Protein AF-A0A534JBX5-F1 (afdb_monomer_lite)

Sequence (103 aa):
MGARSMCTLVETSDCTILLDPGVRLARWRYDLGPHPGEEERRTELWSAVRHAAREAEIITVSHYHFDHHEPDAPSIYKGKRAFLKDGKFHINRSQRERAAAFV

Foldseek 3Di:
DADPEPFDWDDDPVFIETFQLAHDDDCDDPNDGDDVVVVVVSVVSNVVSLVSLVRGQEYEQPFQDRRRDPLVCPVSCPNHHYHYDPLPPPDDPVRVVSCVSVD

pLDDT: mean 95.31, std 3.68, range [69.88, 98.62]

Structure (mmCIF, N/CA/C/O backbone):
data_AF-A0A534JBX5-F1
#
_entry.id   AF-A0A534JBX5-F1
#
loop_
_atom_site.group_PDB
_atom_site.id
_atom_site.type_symbol
_atom_site.label_atom_id
_atom_site.label_alt_id
_atom_site.label_comp_id
_atom_site.label_asym_id
_atom_site.label_entity_id
_atom_site.label_seq_id
_atom_site.pdbx_PDB_ins_code
_atom_site.Cartn_x
_atom_site.Cartn_y
_atom_site.Cartn_z
_atom_site.occupancy
_atom_site.B_iso_or_equiv
_atom_site.auth_seq_id
_atom_site.auth_comp_id
_atom_site.auth_asym_id
_atom_site.auth_atom_id
_atom_site.pdbx_PDB_model_num
ATOM 1 N N . MET A 1 1 ? 3.492 9.397 3.219 1.00 93.44 1 MET A N 1
ATOM 2 C CA . MET A 1 1 ? 4.517 8.352 2.969 1.00 93.44 1 MET A CA 1
ATOM 3 C C . MET A 1 1 ? 4.198 7.709 1.626 1.00 93.44 1 MET A C 1
ATOM 5 O O . MET A 1 1 ? 3.338 8.233 0.926 1.00 93.44 1 MET A O 1
ATOM 9 N N . GLY A 1 2 ? 4.849 6.605 1.252 1.00 91.06 2 GLY A N 1
ATOM 10 C CA . GLY A 1 2 ? 4.440 5.868 0.058 1.00 91.06 2 GLY A CA 1
ATOM 11 C C . GLY A 1 2 ? 5.014 6.383 -1.266 1.00 91.06 2 GLY A C 1
ATOM 12 O O . GLY A 1 2 ? 5.609 7.457 -1.332 1.00 91.06 2 GLY A O 1
ATOM 13 N N . ALA A 1 3 ? 4.837 5.594 -2.324 1.00 92.94 3 ALA A N 1
ATOM 14 C CA . ALA A 1 3 ? 5.187 5.947 -3.701 1.00 92.94 3 ALA A CA 1
ATOM 15 C C . ALA A 1 3 ? 4.153 5.344 -4.653 1.00 92.94 3 ALA A C 1
ATOM 17 O O . ALA A 1 3 ? 3.862 4.152 -4.553 1.00 92.94 3 ALA A O 1
ATOM 18 N N . ARG A 1 4 ? 3.598 6.179 -5.548 1.00 91.62 4 ARG A N 1
ATOM 19 C CA . ARG A 1 4 ? 2.439 5.854 -6.413 1.00 91.62 4 ARG A CA 1
ATOM 20 C C . ARG A 1 4 ? 1.170 5.442 -5.650 1.00 91.62 4 ARG A C 1
ATOM 22 O O . ARG A 1 4 ? 0.211 4.987 -6.248 1.00 91.62 4 ARG A O 1
ATOM 29 N N . SER A 1 5 ? 1.180 5.661 -4.345 1.00 88.19 5 SER A N 1
ATOM 30 C CA . SER A 1 5 ? 0.201 5.231 -3.355 1.00 88.19 5 SER A CA 1
ATOM 31 C C . SER A 1 5 ? -0.414 6.436 -2.651 1.00 88.19 5 SER A C 1
ATOM 33 O O . SER A 1 5 ? 0.238 7.481 -2.573 1.00 88.19 5 SER A O 1
ATOM 35 N N . MET A 1 6 ? -1.541 6.251 -1.968 1.00 90.00 6 MET A N 1
ATOM 36 C CA . MET A 1 6 ? -2.065 7.227 -1.002 1.00 90.00 6 MET A CA 1
ATOM 37 C C . MET A 1 6 ? -1.747 6.824 0.451 1.00 90.00 6 MET A C 1
ATOM 39 O O . MET A 1 6 ? -2.648 6.693 1.273 1.00 90.00 6 MET A O 1
ATOM 43 N N . CYS A 1 7 ? -0.465 6.613 0.778 1.00 97.12 7 CYS A N 1
ATOM 44 C CA . CYS A 1 7 ? -0.085 6.196 2.127 1.00 97.12 7 CYS A CA 1
ATOM 45 C C . CYS A 1 7 ? -0.079 7.370 3.121 1.00 97.12 7 CYS A C 1
ATOM 47 O O . CYS A 1 7 ? 0.871 8.173 3.166 1.00 97.12 7 CYS A O 1
ATOM 49 N N . THR A 1 8 ? -1.122 7.425 3.950 1.00 97.75 8 THR A N 1
ATOM 50 C CA . THR A 1 8 ? -1.417 8.536 4.866 1.00 97.75 8 THR A CA 1
ATOM 51 C C . THR A 1 8 ? -1.682 8.008 6.271 1.00 97.75 8 THR A C 1
ATOM 53 O O . THR A 1 8 ? -2.508 7.117 6.445 1.00 97.75 8 THR A O 1
ATOM 56 N N . LEU A 1 9 ? -0.997 8.569 7.269 1.00 98.38 9 LEU A N 1
ATOM 57 C CA . LEU A 1 9 ? -1.296 8.335 8.681 1.00 98.38 9 LEU A CA 1
ATOM 58 C C . LEU A 1 9 ? -2.249 9.432 9.158 1.00 98.38 9 LEU A C 1
ATOM 60 O O . LEU A 1 9 ? -1.977 10.612 8.944 1.00 98.38 9 LEU A O 1
ATOM 64 N N . VAL A 1 10 ? -3.358 9.036 9.766 1.00 98.25 10 VAL A N 1
ATOM 65 C CA . VAL A 1 10 ? -4.357 9.929 10.349 1.00 98.25 10 VAL A CA 1
ATOM 66 C C . VAL A 1 10 ? -4.405 9.659 11.844 1.00 98.25 10 VAL A C 1
ATOM 68 O O . VAL A 1 10 ? -4.673 8.534 12.260 1.00 98.25 10 VAL A O 1
ATOM 71 N N . GLU A 1 11 ? -4.152 10.692 12.635 1.00 98.12 11 GLU A N 1
ATOM 72 C CA . GLU A 1 11 ? -4.162 10.635 14.095 1.00 98.12 11 GLU A CA 1
ATOM 73 C C . GLU A 1 11 ? -5.375 11.408 14.611 1.00 98.12 11 GLU A C 1
ATOM 75 O O . GLU A 1 11 ? -5.606 12.558 14.228 1.00 98.12 11 GLU A O 1
ATOM 80 N N . THR A 1 12 ? -6.171 10.767 15.461 1.00 97.56 12 THR A N 1
ATOM 81 C CA . THR A 1 12 ? -7.286 11.398 16.174 1.00 97.56 12 THR A CA 1
ATOM 82 C C . THR A 1 12 ? -7.105 11.212 17.679 1.00 97.56 12 THR A C 1
ATOM 84 O O . THR A 1 12 ? -6.196 10.513 18.121 1.00 97.56 12 THR A O 1
ATOM 87 N N . SER A 1 13 ? -7.968 11.830 18.492 1.00 97.56 13 SER A N 1
ATOM 88 C CA . SER A 1 13 ? -7.976 11.595 19.945 1.00 97.56 13 SER A CA 1
ATOM 89 C C . SER A 1 13 ? -8.307 10.151 20.326 1.00 97.56 13 SER A C 1
ATOM 91 O O . SER A 1 13 ? -7.972 9.727 21.428 1.00 97.56 13 SER A O 1
ATOM 93 N N . ASP A 1 14 ? -8.977 9.420 19.431 1.00 97.38 14 ASP A N 1
ATOM 94 C CA . ASP A 1 14 ? -9.595 8.130 19.737 1.0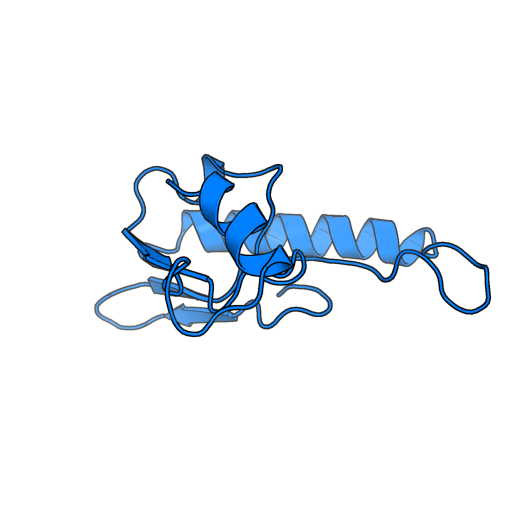0 97.38 14 ASP A CA 1
ATOM 95 C C . ASP A 1 14 ? -8.861 6.960 19.085 1.00 97.38 14 ASP A C 1
ATOM 97 O O . ASP A 1 14 ? -8.926 5.843 19.596 1.00 97.38 14 ASP A O 1
ATOM 101 N N . CYS A 1 15 ? -8.229 7.187 17.927 1.00 98.06 15 CYS A N 1
ATOM 102 C CA . CYS A 1 15 ? -7.460 6.157 17.246 1.00 98.06 15 CYS A CA 1
ATOM 103 C C . CYS A 1 15 ? -6.463 6.703 16.220 1.00 98.06 15 CYS A C 1
ATOM 105 O O . CYS A 1 15 ? -6.612 7.809 15.694 1.00 98.06 15 CYS A O 1
ATOM 107 N N . THR A 1 16 ? -5.513 5.846 15.850 1.00 98.56 16 THR A N 1
ATOM 108 C CA . THR A 1 16 ? -4.595 6.087 14.729 1.00 98.56 16 THR A CA 1
ATOM 109 C C . THR A 1 16 ? -4.888 5.151 13.555 1.00 98.56 16 THR A C 1
ATOM 111 O O . THR A 1 16 ? -4.972 3.928 13.714 1.00 98.56 16 THR A O 1
ATOM 114 N N . ILE A 1 17 ? -5.014 5.721 12.354 1.00 98.56 17 ILE A N 1
ATOM 115 C CA . ILE A 1 17 ? -5.402 5.023 11.124 1.00 98.56 17 ILE A CA 1
ATOM 116 C C . ILE A 1 17 ? -4.311 5.181 10.064 1.00 98.56 17 ILE A C 1
AT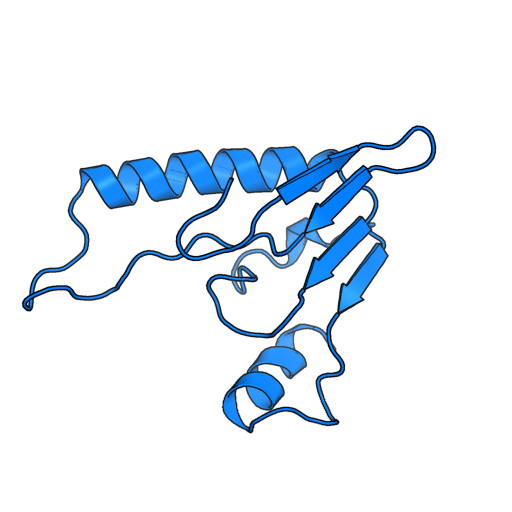OM 118 O O . ILE A 1 17 ? -3.957 6.298 9.695 1.00 98.56 17 ILE A O 1
ATOM 122 N N . LEU A 1 18 ? -3.817 4.071 9.518 1.00 98.50 18 LEU A N 1
ATOM 123 C CA . LEU A 1 18 ? -2.922 4.064 8.363 1.00 98.50 18 LEU A CA 1
ATOM 124 C C . LEU A 1 18 ? -3.683 3.657 7.101 1.00 98.50 18 LEU A C 1
ATOM 126 O O . LEU A 1 18 ? -4.153 2.526 6.972 1.00 98.50 18 LEU A O 1
ATOM 130 N N . LEU A 1 19 ? -3.775 4.584 6.158 1.00 98.19 19 LEU A N 1
ATOM 131 C CA . LEU A 1 19 ? -4.438 4.380 4.878 1.00 98.19 19 LEU A CA 1
ATOM 132 C C . LEU A 1 19 ? -3.437 3.855 3.846 1.00 98.19 19 LEU A C 1
ATOM 134 O O . LEU A 1 19 ? -2.349 4.415 3.728 1.00 98.19 19 LEU A O 1
ATOM 138 N N . ASP A 1 20 ? -3.810 2.806 3.109 1.00 97.25 20 ASP A N 1
ATOM 139 C CA . ASP A 1 20 ? -3.141 2.281 1.909 1.00 97.25 20 ASP A CA 1
ATOM 140 C C . ASP A 1 20 ? -1.601 2.196 2.009 1.00 97.25 20 ASP A C 1
ATOM 142 O O . ASP A 1 20 ? -0.883 2.909 1.294 1.00 97.25 20 ASP A O 1
ATOM 146 N N . PRO A 1 21 ? -1.060 1.347 2.908 1.00 96.56 21 PRO A N 1
ATOM 147 C CA . PRO A 1 21 ? 0.370 1.263 3.205 1.00 96.56 21 PRO A CA 1
ATOM 148 C C . PRO A 1 21 ? 1.172 0.544 2.107 1.00 96.56 21 PRO A C 1
ATOM 150 O O . PRO A 1 21 ? 1.703 -0.547 2.319 1.00 96.56 21 PRO A O 1
ATOM 153 N N . GLY A 1 22 ? 1.282 1.157 0.930 1.00 95.25 22 GLY A N 1
ATOM 154 C CA . GLY A 1 22 ? 2.068 0.649 -0.194 1.00 95.25 22 GLY A CA 1
ATOM 155 C C . GLY A 1 22 ? 3.183 1.596 -0.642 1.00 95.25 22 GLY A C 1
ATOM 156 O O . GLY A 1 22 ? 3.126 2.814 -0.469 1.00 95.25 22 GLY A O 1
ATOM 157 N N . VAL A 1 23 ? 4.237 1.022 -1.225 1.00 96.56 23 VAL A N 1
ATOM 158 C CA . VAL A 1 23 ? 5.333 1.765 -1.861 1.00 96.56 23 VAL A CA 1
ATOM 159 C C . VAL A 1 23 ? 5.721 1.029 -3.140 1.00 96.56 23 VAL A C 1
ATOM 161 O O . VAL A 1 23 ? 6.380 -0.007 -3.089 1.00 96.56 23 VAL A O 1
ATOM 164 N N . ARG A 1 24 ? 5.364 1.563 -4.312 1.00 95.25 24 ARG A N 1
ATOM 165 C CA . ARG A 1 24 ? 5.737 0.945 -5.594 1.00 95.25 24 ARG A CA 1
ATOM 166 C C . ARG A 1 24 ? 6.463 1.926 -6.501 1.00 95.25 24 ARG A C 1
ATOM 168 O O . ARG A 1 24 ? 6.005 3.042 -6.733 1.00 95.25 24 ARG A O 1
ATOM 175 N N . LEU A 1 25 ? 7.559 1.469 -7.099 1.00 95.31 25 LEU A N 1
ATOM 176 C CA . LEU A 1 25 ? 8.197 2.158 -8.219 1.00 95.31 25 LEU A CA 1
ATOM 177 C C . LEU A 1 25 ? 7.632 1.647 -9.548 1.00 95.31 25 LEU A C 1
ATOM 179 O O . LEU A 1 25 ? 7.129 0.525 -9.650 1.00 95.31 25 LEU A O 1
ATOM 183 N N . ALA A 1 26 ? 7.716 2.471 -10.591 1.00 92.81 26 ALA A N 1
ATOM 184 C CA . ALA A 1 26 ? 7.490 1.993 -11.949 1.00 92.81 26 ALA A CA 1
ATOM 185 C C . ALA A 1 26 ? 8.618 1.028 -12.336 1.00 92.81 26 ALA A C 1
ATOM 187 O O . ALA A 1 26 ? 9.779 1.406 -12.266 1.00 92.81 26 ALA A O 1
ATOM 188 N N . ARG A 1 27 ? 8.281 -0.196 -12.766 1.00 89.88 27 ARG A N 1
ATOM 189 C CA . ARG A 1 27 ? 9.287 -1.193 -13.172 1.00 89.88 27 ARG A CA 1
ATOM 190 C C . ARG A 1 27 ? 10.132 -0.721 -14.358 1.00 89.88 27 ARG A C 1
ATOM 192 O O . ARG A 1 27 ? 11.320 -1.000 -14.386 1.00 89.88 27 ARG A O 1
ATOM 199 N N . TRP A 1 28 ? 9.504 -0.042 -15.316 1.00 93.94 28 TRP A N 1
ATOM 200 C CA . TRP A 1 28 ? 10.151 0.481 -16.514 1.00 93.94 28 TRP A CA 1
ATOM 201 C C . TRP A 1 28 ? 9.616 1.876 -16.825 1.00 93.94 28 TRP A C 1
ATOM 203 O O . TRP A 1 28 ? 8.404 2.102 -16.753 1.00 93.94 28 TRP A O 1
ATOM 213 N N . ARG A 1 29 ? 10.507 2.798 -17.191 1.00 93.44 29 ARG A N 1
ATOM 214 C CA . ARG A 1 29 ? 10.175 4.078 -17.828 1.00 93.44 29 ARG A CA 1
ATOM 215 C C . ARG A 1 29 ? 11.194 4.324 -18.930 1.00 93.44 29 ARG A C 1
ATOM 217 O O . ARG A 1 29 ? 12.384 4.369 -18.644 1.00 93.44 29 ARG A O 1
ATOM 224 N N . TYR A 1 30 ? 10.714 4.472 -20.164 1.00 93.00 30 TYR A N 1
ATOM 225 C CA . TYR A 1 30 ? 11.566 4.600 -21.354 1.00 93.00 30 TYR A CA 1
ATOM 226 C C . TYR A 1 30 ? 12.582 3.448 -21.475 1.00 93.00 30 TYR A C 1
ATOM 228 O O . TYR A 1 30 ? 13.769 3.687 -21.649 1.00 93.00 30 TYR A O 1
ATOM 236 N N . ASP A 1 31 ? 12.116 2.206 -21.285 1.00 94.06 31 ASP A N 1
ATOM 237 C CA . ASP A 1 31 ? 12.925 0.970 -21.296 1.00 94.06 31 ASP A CA 1
ATOM 238 C C . ASP A 1 31 ? 14.076 0.911 -20.274 1.00 94.06 31 ASP A C 1
ATOM 240 O O . ASP A 1 31 ? 14.906 0.003 -20.297 1.00 94.06 31 ASP A O 1
ATOM 244 N N . LEU A 1 32 ? 14.086 1.834 -19.310 1.00 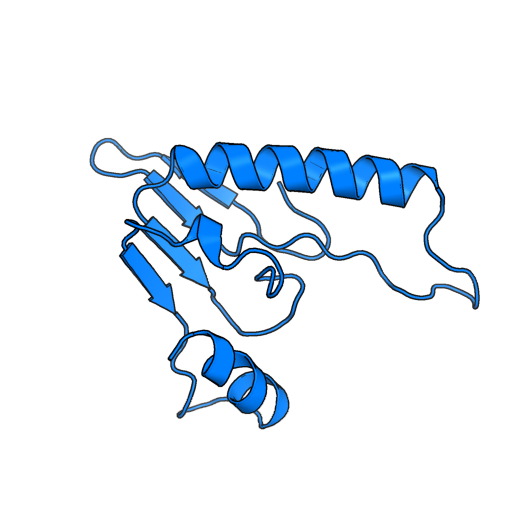95.25 32 LEU A N 1
ATOM 245 C CA . LEU A 1 32 ? 15.027 1.862 -18.199 1.00 95.25 32 LEU A CA 1
ATOM 246 C C . LEU A 1 32 ? 14.329 1.460 -16.903 1.00 95.25 32 LEU A C 1
ATOM 248 O O . LEU A 1 32 ? 13.178 1.833 -16.649 1.00 95.25 32 LEU A O 1
ATOM 252 N N . GLY A 1 33 ? 15.031 0.673 -16.089 1.00 96.12 33 GLY A N 1
ATOM 253 C CA . GLY A 1 33 ? 14.577 0.315 -14.750 1.00 96.12 33 GLY A CA 1
ATOM 254 C C . GLY A 1 33 ? 14.582 1.519 -13.800 1.00 96.12 33 GLY A C 1
ATOM 255 O O . GLY A 1 33 ? 14.985 2.621 -14.186 1.00 96.12 33 GLY A O 1
ATOM 256 N N . PRO A 1 34 ? 14.153 1.329 -12.544 1.00 96.69 34 PRO A N 1
ATOM 257 C CA . PRO A 1 34 ? 14.295 2.353 -11.521 1.00 96.69 34 PRO A CA 1
ATOM 258 C C . PRO A 1 34 ? 15.762 2.753 -11.355 1.00 96.69 34 PRO A C 1
ATOM 260 O O . PRO A 1 34 ? 16.656 1.904 -11.343 1.00 96.69 34 PRO A O 1
ATOM 263 N N . HIS A 1 35 ? 16.012 4.050 -11.213 1.00 96.88 35 HIS A N 1
ATOM 264 C CA . HIS A 1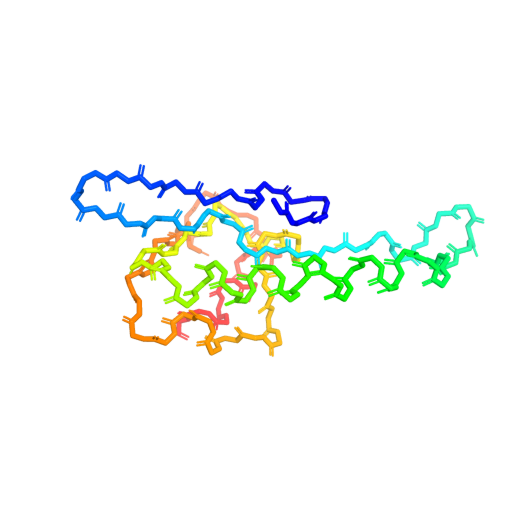 35 ? 17.341 4.544 -10.890 1.00 96.88 35 HIS A CA 1
ATOM 265 C C . HIS A 1 35 ? 17.728 4.077 -9.472 1.00 96.88 35 HIS A C 1
ATOM 267 O O . HIS A 1 35 ? 16.855 4.030 -8.602 1.00 96.88 35 HIS A O 1
ATOM 273 N N . PRO A 1 36 ? 19.010 3.796 -9.173 1.00 96.75 36 PRO A N 1
ATOM 274 C CA . PRO A 1 36 ? 19.431 3.381 -7.830 1.00 96.75 36 PRO A CA 1
ATOM 275 C C . PRO A 1 36 ? 18.945 4.306 -6.701 1.00 96.75 36 PRO A C 1
ATOM 277 O O . PRO A 1 36 ? 18.491 3.832 -5.666 1.00 96.75 36 PRO A O 1
ATOM 280 N N . GLY A 1 37 ? 18.937 5.624 -6.929 1.00 98.06 37 GLY A N 1
ATOM 281 C CA . GLY A 1 37 ? 18.397 6.591 -5.960 1.00 98.06 37 GLY A CA 1
ATOM 282 C C . GLY A 1 37 ? 16.887 6.458 -5.701 1.00 98.06 37 GLY A C 1
ATOM 283 O O . GLY A 1 37 ? 16.407 6.795 -4.623 1.00 98.06 37 GLY A O 1
ATOM 284 N N . GLU A 1 38 ? 16.110 5.931 -6.649 1.00 97.38 38 GLU A N 1
ATOM 285 C CA . GLU A 1 38 ? 14.692 5.637 -6.410 1.00 97.38 38 GLU A CA 1
ATOM 286 C C . GLU A 1 38 ? 14.507 4.369 -5.585 1.00 97.38 38 GLU A C 1
ATOM 288 O O . GLU A 1 38 ? 13.597 4.309 -4.762 1.00 97.38 38 GLU A O 1
ATOM 293 N N . GLU A 1 39 ? 15.365 3.370 -5.781 1.00 97.56 39 GLU A N 1
ATOM 294 C CA . GLU A 1 39 ? 15.394 2.146 -4.975 1.00 97.56 39 GLU A CA 1
ATOM 295 C C . GLU A 1 39 ? 15.775 2.449 -3.516 1.00 97.56 39 GLU A C 1
ATOM 297 O O . GLU A 1 39 ? 15.135 1.950 -2.583 1.00 97.56 39 GLU A O 1
ATOM 302 N N . GLU A 1 40 ? 16.757 3.331 -3.312 1.00 98.06 40 GLU A N 1
ATOM 303 C CA . GLU A 1 40 ? 17.102 3.879 -1.998 1.00 98.06 40 GLU A CA 1
ATOM 304 C C . GLU A 1 40 ? 15.898 4.600 -1.385 1.00 98.06 40 GLU A C 1
ATOM 306 O O . GLU A 1 40 ? 15.430 4.233 -0.302 1.00 98.06 40 GLU A O 1
ATOM 311 N N . ARG A 1 41 ? 15.285 5.528 -2.132 1.00 97.75 41 ARG A N 1
ATOM 312 C CA . ARG A 1 41 ? 14.104 6.255 -1.661 1.00 97.75 41 ARG A CA 1
ATOM 313 C C . ARG A 1 41 ? 12.921 5.335 -1.352 1.00 97.75 41 ARG A C 1
ATOM 315 O O . ARG A 1 41 ? 12.198 5.568 -0.384 1.00 97.75 41 ARG A O 1
ATOM 322 N N . ARG A 1 42 ? 12.709 4.271 -2.133 1.00 97.06 42 ARG A N 1
ATOM 323 C CA . ARG A 1 42 ? 11.686 3.247 -1.861 1.00 97.06 42 ARG A CA 1
ATOM 324 C C . ARG A 1 42 ? 11.941 2.575 -0.517 1.00 97.06 42 ARG A C 1
ATOM 326 O O . ARG A 1 42 ? 10.996 2.370 0.240 1.00 97.06 42 ARG A O 1
ATOM 333 N N . THR A 1 43 ? 13.196 2.254 -0.218 1.00 97.50 43 THR A N 1
ATOM 334 C CA . THR A 1 43 ? 13.597 1.620 1.044 1.00 97.50 43 THR A CA 1
ATOM 335 C C . THR A 1 43 ? 13.329 2.539 2.237 1.00 97.50 43 THR A C 1
ATOM 337 O O . THR A 1 43 ? 12.745 2.102 3.231 1.00 97.50 43 THR A O 1
ATOM 340 N N . GLU A 1 44 ? 13.665 3.824 2.122 1.00 98.25 44 GLU A N 1
ATOM 341 C CA . GLU A 1 44 ? 13.359 4.835 3.142 1.00 98.25 44 GLU A CA 1
ATOM 342 C C . GLU A 1 44 ? 11.852 4.991 3.369 1.00 98.25 44 GLU A C 1
ATOM 344 O O . GLU A 1 44 ? 11.375 4.948 4.506 1.00 98.25 44 GLU A O 1
ATOM 349 N N . LEU A 1 45 ? 11.085 5.135 2.283 1.00 98.00 45 LEU A N 1
ATOM 350 C CA . LEU A 1 45 ? 9.631 5.264 2.341 1.00 98.00 45 LEU A CA 1
ATOM 351 C C . LEU A 1 45 ? 9.000 4.032 2.981 1.00 98.00 45 LEU A C 1
ATOM 353 O O . LEU A 1 45 ? 8.130 4.172 3.834 1.00 98.00 45 LEU A O 1
ATOM 357 N N . TRP A 1 46 ? 9.464 2.836 2.620 1.00 97.62 46 TRP A N 1
ATOM 358 C CA . TRP A 1 46 ? 8.986 1.595 3.215 1.00 97.62 46 TRP A CA 1
ATOM 359 C C . TRP A 1 46 ? 9.312 1.505 4.707 1.00 97.62 46 TRP A C 1
ATOM 361 O O . TRP A 1 46 ? 8.482 1.064 5.503 1.00 97.62 46 TRP A O 1
ATOM 371 N N . SER A 1 47 ? 10.486 1.984 5.122 1.00 98.00 47 SER A N 1
ATOM 372 C CA . SER A 1 47 ? 10.825 2.102 6.541 1.00 98.00 47 SER A CA 1
ATOM 373 C C . SER A 1 47 ? 9.834 3.001 7.291 1.00 98.00 47 SER A C 1
ATOM 375 O O . SER A 1 47 ? 9.319 2.601 8.336 1.00 98.00 47 SER A O 1
ATOM 377 N N . ALA A 1 48 ? 9.489 4.160 6.719 1.00 98.19 48 ALA A N 1
ATOM 378 C CA . ALA A 1 48 ? 8.498 5.071 7.291 1.00 98.19 48 ALA A CA 1
ATOM 379 C C . ALA A 1 48 ? 7.096 4.440 7.362 1.00 98.19 48 ALA A C 1
ATOM 381 O O . ALA A 1 48 ? 6.442 4.533 8.398 1.00 98.19 48 ALA A O 1
ATOM 382 N N . VAL A 1 49 ? 6.664 3.728 6.312 1.00 98.19 49 VAL A N 1
ATOM 383 C CA . VAL A 1 49 ? 5.382 2.998 6.309 1.00 98.19 49 VAL A CA 1
ATOM 384 C C . VAL A 1 49 ? 5.343 1.949 7.419 1.00 98.19 49 VAL A C 1
ATOM 386 O O . VAL A 1 49 ? 4.364 1.882 8.156 1.00 98.19 49 VAL A O 1
ATOM 389 N N . ARG A 1 50 ? 6.409 1.159 7.598 1.00 98.00 50 ARG A N 1
ATOM 390 C CA . ARG A 1 50 ? 6.475 0.163 8.681 1.00 98.00 50 ARG A CA 1
ATOM 391 C C . ARG A 1 50 ? 6.448 0.800 10.064 1.00 98.00 50 ARG A C 1
ATOM 393 O O . ARG A 1 50 ? 5.857 0.225 10.972 1.00 98.00 50 ARG A O 1
ATOM 400 N N . HIS A 1 51 ? 7.093 1.951 10.237 1.00 98.12 51 HIS A N 1
ATOM 401 C CA . HIS A 1 51 ? 7.027 2.689 11.493 1.00 98.12 51 HIS A CA 1
ATOM 402 C C . HIS A 1 51 ? 5.593 3.159 11.768 1.00 98.12 51 HIS A C 1
ATOM 404 O O . HIS A 1 51 ? 5.037 2.807 12.801 1.00 98.12 51 HIS A O 1
ATOM 410 N N . ALA A 1 52 ? 4.950 3.816 10.801 1.00 98.19 52 ALA A N 1
ATOM 411 C CA . ALA A 1 52 ? 3.558 4.242 10.923 1.00 98.19 52 ALA A CA 1
ATOM 412 C C . ALA A 1 52 ? 2.591 3.069 11.167 1.00 98.19 52 ALA A C 1
ATOM 414 O O . ALA A 1 52 ? 1.657 3.190 11.952 1.00 98.19 52 ALA A O 1
ATOM 415 N N . ALA A 1 53 ? 2.830 1.906 10.553 1.00 98.00 53 ALA A N 1
ATOM 416 C CA . ALA A 1 53 ? 2.009 0.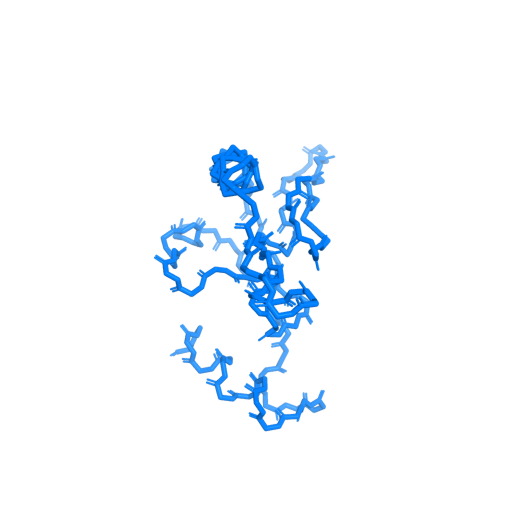714 10.765 1.00 98.00 53 ALA A CA 1
ATOM 417 C C . ALA A 1 53 ? 2.124 0.150 12.191 1.00 98.00 53 ALA A C 1
ATOM 419 O O . ALA A 1 53 ? 1.186 -0.477 12.682 1.00 98.00 53 ALA A O 1
ATOM 420 N N . ARG A 1 54 ? 3.258 0.365 12.875 1.00 97.56 54 ARG A N 1
ATOM 421 C CA . ARG A 1 54 ? 3.417 -0.023 14.286 1.00 97.56 54 ARG A CA 1
ATOM 422 C C . ARG A 1 54 ? 2.550 0.845 15.193 1.00 97.56 54 ARG A C 1
ATOM 424 O O . ARG A 1 54 ? 1.886 0.282 16.063 1.00 97.56 54 ARG A O 1
ATOM 431 N N . GLU A 1 55 ? 2.516 2.148 14.931 1.00 97.19 55 GLU A N 1
ATOM 432 C CA . GLU A 1 55 ? 1.740 3.135 15.694 1.00 97.19 55 GLU A CA 1
ATOM 433 C C . GLU A 1 55 ? 0.233 3.064 15.398 1.00 97.19 55 GLU A C 1
ATOM 435 O O . GLU A 1 55 ? -0.588 3.275 16.284 1.00 97.19 55 GLU A O 1
ATOM 440 N N . ALA A 1 56 ? -0.154 2.720 14.168 1.00 98.31 56 ALA A N 1
ATOM 441 C CA . ALA A 1 56 ? -1.557 2.648 13.776 1.00 98.31 56 ALA A CA 1
ATOM 442 C C . ALA A 1 56 ? -2.308 1.521 14.493 1.00 98.31 56 ALA A C 1
ATOM 444 O O . ALA A 1 56 ? -1.803 0.414 14.626 1.00 98.31 56 ALA A O 1
ATOM 445 N N . GLU A 1 57 ? -3.548 1.756 14.903 1.00 98.50 57 GLU A N 1
ATOM 446 C CA . GLU A 1 57 ? -4.456 0.722 15.421 1.00 98.50 57 GLU A CA 1
ATOM 447 C C . GLU A 1 57 ? -5.314 0.111 14.314 1.00 98.50 57 GLU A C 1
ATOM 449 O O . GLU A 1 57 ? -5.753 -1.044 14.397 1.00 98.50 57 GLU A O 1
ATOM 454 N N . ILE A 1 58 ? -5.570 0.918 13.286 1.00 98.62 58 ILE A N 1
ATOM 455 C CA . ILE A 1 58 ? -6.407 0.594 12.146 1.00 98.62 58 ILE A CA 1
ATOM 456 C C . ILE A 1 58 ? -5.569 0.724 10.877 1.00 98.62 58 ILE A C 1
ATOM 458 O O . ILE A 1 58 ? -4.866 1.714 10.695 1.00 98.62 58 ILE A O 1
ATOM 462 N N . ILE A 1 59 ? -5.667 -0.254 9.981 1.00 98.31 59 ILE A N 1
ATOM 463 C CA . ILE A 1 59 ? -5.064 -0.185 8.648 1.00 98.31 59 ILE A CA 1
ATOM 464 C C . ILE A 1 59 ? -6.155 -0.377 7.602 1.00 98.31 59 ILE A C 1
ATOM 466 O O . ILE A 1 59 ? -7.027 -1.234 7.762 1.00 98.31 59 ILE A O 1
ATOM 470 N N . THR A 1 60 ? -6.118 0.403 6.524 1.00 97.94 60 THR A N 1
ATOM 471 C CA . THR A 1 60 ? -7.088 0.281 5.433 1.00 97.94 60 THR A CA 1
ATOM 472 C C . THR A 1 60 ? -6.426 -0.074 4.110 1.00 97.94 60 THR A C 1
ATOM 474 O O . THR A 1 60 ? -5.303 0.347 3.846 1.00 97.94 60 THR A O 1
ATOM 477 N N . VAL A 1 61 ? -7.155 -0.799 3.260 1.00 96.94 61 VAL A N 1
ATOM 478 C CA . VAL A 1 61 ? -6.792 -1.037 1.855 1.00 96.94 61 VAL A CA 1
ATOM 479 C C . VAL A 1 61 ? -7.993 -0.695 0.977 1.00 96.94 61 VAL A C 1
ATOM 481 O O . VAL A 1 61 ? -8.985 -1.429 0.940 1.00 96.94 61 VAL A O 1
ATOM 484 N N . SER A 1 62 ? -7.907 0.432 0.271 1.00 95.75 62 SER A N 1
ATOM 485 C CA . SER A 1 62 ? -8.973 0.968 -0.580 1.00 95.75 62 SER A CA 1
ATOM 486 C C . SER A 1 62 ? -9.228 0.110 -1.818 1.00 95.75 62 SER A C 1
ATOM 488 O O . SER A 1 62 ? -10.364 0.023 -2.287 1.00 95.75 62 SER A O 1
ATOM 490 N N . HIS A 1 63 ? -8.182 -0.531 -2.346 1.00 94.88 63 HIS A N 1
ATOM 491 C CA . HIS A 1 63 ? -8.236 -1.459 -3.470 1.00 94.88 63 HIS A CA 1
ATOM 492 C C . HIS A 1 63 ? -6.926 -2.255 -3.604 1.00 94.88 63 HIS A C 1
ATOM 494 O O . HIS A 1 63 ? -5.904 -1.911 -3.017 1.00 94.88 63 HIS A O 1
ATOM 500 N N . TYR A 1 64 ? -6.928 -3.332 -4.395 1.00 95.62 64 TYR A N 1
ATOM 501 C CA . TYR A 1 64 ? -5.853 -4.339 -4.361 1.00 95.62 64 TYR A CA 1
ATOM 502 C C . TYR A 1 64 ? -4.748 -4.127 -5.405 1.00 95.62 64 TYR A C 1
ATOM 504 O O . TYR A 1 64 ? -4.209 -5.085 -5.971 1.00 95.62 64 TYR A O 1
ATOM 512 N N . HIS A 1 65 ? -4.390 -2.884 -5.711 1.00 94.62 65 HIS A N 1
ATOM 513 C CA . HIS A 1 65 ? -3.160 -2.622 -6.457 1.00 94.62 65 HIS A CA 1
ATOM 514 C C . HIS A 1 65 ? -1.944 -2.631 -5.516 1.00 94.62 65 HIS A C 1
ATOM 516 O O . HIS A 1 65 ? -2.058 -2.282 -4.348 1.00 94.62 65 HIS A O 1
ATOM 522 N N . PHE A 1 66 ? -0.784 -3.087 -6.001 1.00 93.31 66 PHE A N 1
ATOM 523 C CA . PHE A 1 66 ? 0.422 -3.284 -5.172 1.00 93.31 66 PHE A CA 1
ATOM 524 C C . PHE A 1 66 ? 1.126 -1.980 -4.767 1.00 93.31 66 PHE A C 1
ATOM 526 O O . PHE A 1 66 ? 2.150 -1.994 -4.099 1.00 93.31 66 PHE A O 1
ATOM 533 N N . ASP A 1 67 ? 0.629 -0.842 -5.227 1.00 92.94 67 ASP A N 1
ATOM 534 C CA . ASP A 1 67 ? 0.942 0.473 -4.687 1.00 92.94 67 ASP A CA 1
ATOM 535 C C . ASP A 1 67 ? 0.063 0.835 -3.483 1.00 92.94 67 ASP A C 1
ATOM 537 O O . ASP A 1 67 ? 0.396 1.776 -2.789 1.00 92.94 67 ASP A O 1
ATOM 541 N N . HIS A 1 68 ? -0.988 0.082 -3.150 1.00 95.12 68 HIS A N 1
ATOM 542 C CA . HIS A 1 68 ? -1.842 0.344 -1.978 1.00 95.12 68 HIS A CA 1
ATOM 543 C C . HIS A 1 68 ? -1.653 -0.667 -0.838 1.00 95.12 68 HIS A C 1
ATOM 545 O O . HIS A 1 68 ? -2.111 -0.435 0.279 1.00 95.12 68 HIS A O 1
ATOM 551 N N . HIS A 1 69 ? -0.962 -1.777 -1.096 1.00 94.62 69 HIS A N 1
ATOM 552 C CA . HIS A 1 69 ? -0.582 -2.772 -0.094 1.00 94.62 69 HIS A CA 1
ATOM 553 C C . HIS A 1 69 ? 0.713 -3.477 -0.502 1.00 94.62 69 HIS A C 1
ATOM 555 O O . HIS A 1 69 ? 1.044 -3.507 -1.688 1.00 94.62 69 HIS A O 1
ATOM 561 N N . GLU A 1 70 ? 1.416 -4.055 0.474 1.00 94.00 70 GLU A N 1
ATOM 562 C CA . GLU A 1 70 ? 2.651 -4.819 0.267 1.00 94.00 70 GLU A CA 1
ATOM 563 C C . GLU A 1 70 ? 2.421 -6.318 0.555 1.00 94.00 70 GLU A C 1
ATOM 565 O O . GLU A 1 70 ? 2.364 -6.708 1.728 1.00 94.00 70 GLU A O 1
ATOM 570 N N . PRO A 1 71 ? 2.277 -7.168 -0.485 1.00 91.81 71 PRO A N 1
ATOM 571 C CA . PRO A 1 71 ? 2.064 -8.610 -0.334 1.00 91.81 71 PRO A CA 1
ATOM 572 C C . PRO A 1 71 ? 3.167 -9.323 0.447 1.00 91.81 71 PRO A C 1
ATOM 574 O O . PRO A 1 71 ? 2.886 -10.305 1.131 1.00 91.81 71 PRO A O 1
ATOM 577 N N . ASP A 1 72 ? 4.402 -8.824 0.370 1.00 92.94 72 ASP A N 1
ATOM 578 C CA . ASP A 1 72 ? 5.558 -9.447 1.020 1.00 92.94 72 ASP A CA 1
ATOM 579 C C . ASP A 1 72 ? 5.662 -9.082 2.513 1.00 92.94 72 ASP A C 1
ATOM 581 O O . ASP A 1 72 ? 6.544 -9.562 3.230 1.00 92.94 72 ASP A O 1
ATOM 585 N N . ALA A 1 73 ? 4.752 -8.242 3.016 1.00 94.38 73 ALA A N 1
ATOM 586 C CA . ALA A 1 73 ? 4.749 -7.774 4.395 1.00 94.38 73 ALA A CA 1
ATOM 587 C C . ALA A 1 73 ? 3.378 -7.888 5.087 1.00 94.38 73 ALA A C 1
ATOM 589 O O . ALA A 1 73 ? 2.911 -6.918 5.690 1.00 94.38 73 ALA A O 1
ATOM 590 N N . PRO A 1 74 ? 2.747 -9.078 5.120 1.00 93.31 74 PRO A N 1
ATOM 591 C CA . PRO A 1 74 ? 1.465 -9.267 5.804 1.00 93.31 74 PRO A CA 1
ATOM 592 C C . PRO A 1 74 ? 1.558 -9.009 7.319 1.00 93.31 74 PRO A C 1
ATOM 594 O O . PRO A 1 74 ? 0.558 -8.745 7.984 1.00 93.31 74 PRO A O 1
ATOM 597 N N . SER A 1 75 ? 2.769 -9.042 7.883 1.00 94.69 75 SER A N 1
ATOM 598 C CA . SER A 1 75 ? 3.026 -8.807 9.304 1.00 94.69 75 SER A CA 1
ATOM 599 C C . SER A 1 75 ? 2.619 -7.414 9.789 1.00 94.69 75 SER A C 1
ATOM 601 O O . SER A 1 75 ? 2.330 -7.280 10.978 1.00 94.69 75 SER A O 1
ATOM 603 N N . ILE A 1 76 ? 2.531 -6.405 8.910 1.00 96.12 76 ILE A N 1
ATOM 604 C CA . ILE A 1 76 ? 2.106 -5.049 9.303 1.00 96.12 76 ILE A CA 1
ATOM 605 C C . ILE A 1 76 ? 0.656 -5.015 9.807 1.00 96.12 76 ILE A C 1
ATOM 607 O O . ILE A 1 76 ? 0.307 -4.147 10.598 1.00 96.12 76 ILE A O 1
ATOM 611 N N . TYR A 1 77 ? -0.173 -5.981 9.400 1.00 95.69 77 TYR A N 1
ATOM 612 C CA . TYR A 1 77 ? -1.578 -6.086 9.805 1.00 95.69 77 TYR A CA 1
ATOM 613 C C . TYR A 1 77 ? -1.773 -6.851 11.122 1.00 95.69 77 TYR A C 1
ATOM 615 O O . TYR A 1 77 ? -2.878 -6.890 11.667 1.00 95.69 77 TYR A O 1
ATOM 623 N N . LYS A 1 78 ? -0.725 -7.491 11.658 1.00 94.81 78 LYS A N 1
ATOM 624 C CA . LYS A 1 78 ? -0.847 -8.365 12.830 1.00 94.81 78 LYS A CA 1
ATOM 625 C C . LYS A 1 78 ? -1.280 -7.571 14.066 1.00 94.81 78 LYS A C 1
ATOM 627 O O . LYS A 1 78 ? -0.597 -6.645 14.492 1.00 94.81 78 LYS A O 1
ATOM 632 N N . GLY A 1 79 ? -2.391 -7.989 14.676 1.00 95.94 79 GLY A N 1
ATOM 633 C CA . GLY A 1 79 ? -2.943 -7.347 15.875 1.00 95.94 79 GLY A CA 1
ATOM 634 C C . GLY A 1 79 ? -3.613 -5.995 15.612 1.00 95.94 79 GLY A C 1
ATOM 635 O O . GLY A 1 79 ? -3.898 -5.275 16.564 1.00 95.94 79 GLY A O 1
ATOM 636 N N . LYS A 1 80 ? -3.855 -5.642 14.343 1.00 97.31 80 LYS A N 1
ATOM 637 C CA . LYS A 1 80 ? -4.525 -4.404 13.930 1.00 97.31 80 LYS A CA 1
ATOM 638 C C . LYS A 1 80 ? -5.937 -4.700 13.432 1.00 97.31 80 LYS A C 1
ATOM 640 O O . LYS A 1 80 ? -6.224 -5.802 12.962 1.00 97.31 80 LYS A O 1
ATOM 645 N N . ARG A 1 81 ? -6.820 -3.702 13.487 1.00 97.81 81 ARG A N 1
ATOM 646 C CA . ARG A 1 81 ? -8.108 -3.760 12.779 1.00 97.81 81 ARG A CA 1
ATOM 647 C C . ARG A 1 81 ? -7.861 -3.432 11.308 1.00 97.81 81 ARG A C 1
ATOM 649 O O . ARG A 1 81 ? -7.380 -2.345 11.004 1.00 97.81 81 ARG A O 1
ATOM 656 N N . ALA A 1 82 ? -8.180 -4.355 10.406 1.00 96.62 82 ALA A N 1
ATOM 657 C CA . ALA A 1 82 ? -8.014 -4.153 8.970 1.00 96.62 82 ALA A CA 1
ATOM 658 C C . ALA A 1 82 ? -9.368 -3.879 8.297 1.00 96.62 82 ALA A C 1
ATOM 660 O O . ALA A 1 82 ? -10.263 -4.721 8.349 1.00 96.62 82 ALA A O 1
ATOM 661 N N . PHE A 1 83 ? -9.510 -2.725 7.641 1.00 97.25 83 PHE A N 1
ATOM 662 C CA . PHE A 1 83 ? -10.661 -2.425 6.783 1.00 97.25 83 PHE A CA 1
ATOM 663 C C . PHE A 1 83 ? -10.257 -2.571 5.322 1.00 97.25 83 PHE A C 1
ATOM 665 O O . PHE A 1 83 ? -9.505 -1.762 4.777 1.00 97.25 83 PHE A O 1
ATOM 672 N N . LEU A 1 84 ? -10.759 -3.621 4.685 1.00 96.00 84 LEU A N 1
ATOM 673 C CA . LEU A 1 84 ? -10.396 -3.982 3.323 1.00 96.00 84 LEU A CA 1
ATOM 674 C C . LEU A 1 84 ? -11.582 -3.747 2.392 1.00 96.00 84 LEU A C 1
ATOM 676 O O . LEU A 1 84 ? -12.731 -4.020 2.750 1.00 96.00 84 LEU A O 1
ATOM 680 N N . LYS A 1 85 ? -11.312 -3.292 1.167 1.00 95.31 85 LYS A N 1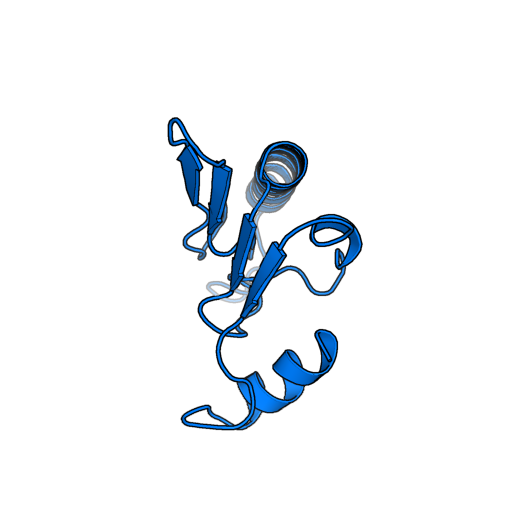
ATOM 681 C CA . LYS A 1 85 ? -12.320 -3.284 0.104 1.00 95.31 85 LYS A CA 1
ATOM 682 C C . LYS A 1 85 ? -12.901 -4.683 -0.085 1.00 95.31 85 LYS A C 1
ATOM 684 O O . LYS A 1 85 ? -12.157 -5.651 -0.184 1.00 95.31 85 LYS A O 1
ATOM 689 N N . ASP A 1 86 ? -14.220 -4.792 -0.236 1.00 95.00 86 ASP A N 1
ATOM 690 C CA . ASP A 1 86 ? -14.858 -6.062 -0.599 1.00 95.00 86 ASP A CA 1
ATOM 691 C C . ASP A 1 86 ? -14.187 -6.665 -1.851 1.00 95.00 86 ASP A C 1
ATOM 693 O O . ASP A 1 86 ? -14.214 -6.060 -2.930 1.00 95.00 86 ASP A O 1
ATOM 697 N N . GLY A 1 87 ? -13.561 -7.834 -1.671 1.00 94.19 87 GLY A N 1
ATOM 698 C CA . GLY A 1 87 ? -12.821 -8.570 -2.697 1.00 94.19 87 GLY A CA 1
ATOM 699 C C . GLY A 1 87 ? -13.691 -9.413 -3.635 1.00 94.19 87 GLY A C 1
ATOM 700 O O . GLY A 1 87 ? -13.169 -10.013 -4.572 1.00 94.19 87 GLY A O 1
ATOM 701 N N . LYS A 1 88 ? -15.008 -9.475 -3.416 1.00 92.44 88 LYS A N 1
ATOM 702 C CA . LYS A 1 88 ? -15.970 -10.277 -4.187 1.00 92.44 88 LYS A CA 1
ATOM 703 C C . LYS A 1 88 ? -16.823 -9.404 -5.107 1.00 92.44 88 LYS A C 1
ATOM 705 O O . LYS A 1 88 ? -16.924 -9.705 -6.301 1.00 92.44 88 LYS A O 1
ATOM 710 N N . PHE A 1 89 ? -17.391 -8.318 -4.579 1.00 94.00 89 PHE A N 1
ATOM 711 C CA . PHE A 1 89 ? -18.348 -7.464 -5.292 1.00 94.00 89 PHE A CA 1
ATOM 712 C C . PHE A 1 89 ? -17.741 -6.143 -5.790 1.00 94.00 89 PHE A C 1
ATOM 714 O O . PHE A 1 89 ? -16.879 -5.536 -5.149 1.00 94.00 89 PHE A O 1
ATOM 721 N N . HIS A 1 90 ? -18.232 -5.674 -6.946 1.00 93.88 90 HIS A N 1
ATOM 722 C CA . HIS A 1 90 ? -17.810 -4.424 -7.602 1.00 93.88 90 HIS A CA 1
ATOM 723 C C . HIS A 1 90 ? -16.286 -4.301 -7.748 1.00 93.88 90 HIS A C 1
ATOM 725 O O . HIS A 1 90 ? -15.680 -3.295 -7.382 1.00 93.88 90 HIS A O 1
ATOM 731 N N . ILE A 1 91 ? -15.662 -5.368 -8.245 1.00 94.94 91 ILE A N 1
ATOM 732 C CA . ILE A 1 91 ? -14.214 -5.483 -8.373 1.00 94.94 91 ILE A CA 1
ATOM 733 C C . ILE A 1 91 ? -13.853 -6.275 -9.627 1.00 94.94 91 ILE A C 1
ATOM 735 O O . ILE A 1 91 ? -14.565 -7.202 -10.021 1.00 94.94 91 ILE A O 1
ATOM 739 N N . ASN A 1 92 ? -12.749 -5.901 -10.270 1.00 95.44 92 ASN A N 1
ATOM 740 C CA . ASN A 1 92 ? -12.260 -6.614 -11.443 1.00 95.44 92 ASN A CA 1
ATOM 741 C C . ASN A 1 92 ? -11.552 -7.928 -11.048 1.00 95.44 92 ASN A C 1
ATOM 743 O O . ASN A 1 92 ? -11.253 -8.180 -9.878 1.00 95.44 92 ASN A O 1
ATOM 747 N N . ARG A 1 93 ? -11.270 -8.774 -12.044 1.00 94.56 93 ARG A N 1
ATOM 748 C CA . ARG A 1 93 ? -10.654 -10.090 -11.827 1.00 94.56 93 ARG A CA 1
ATOM 749 C C . ARG A 1 93 ? -9.285 -10.011 -11.140 1.00 94.56 93 ARG A C 1
ATOM 751 O O . ARG A 1 93 ? -9.056 -10.750 -10.191 1.00 94.56 93 ARG A O 1
ATOM 758 N N . SER A 1 94 ? -8.398 -9.120 -11.586 1.00 94.69 94 SER A N 1
ATOM 759 C CA . SER A 1 94 ? -7.029 -9.045 -11.053 1.00 94.69 94 SER A CA 1
ATOM 760 C C . SER A 1 94 ? -6.999 -8.608 -9.591 1.00 94.69 94 SER A C 1
ATOM 762 O O . SER A 1 94 ? -6.211 -9.117 -8.800 1.00 94.69 94 SER A O 1
ATOM 764 N N . GLN A 1 95 ? -7.882 -7.692 -9.204 1.00 95.38 95 GLN A N 1
ATOM 765 C CA . GLN A 1 95 ? -8.025 -7.284 -7.816 1.00 95.38 95 GLN A CA 1
ATOM 766 C C . GLN A 1 95 ? -8.674 -8.378 -6.959 1.00 95.38 95 GLN A C 1
ATOM 768 O O . GLN A 1 95 ? -8.242 -8.570 -5.829 1.00 95.38 95 GLN A O 1
ATOM 773 N N . ARG A 1 96 ? -9.646 -9.134 -7.489 1.00 94.88 96 ARG A N 1
ATOM 774 C CA . ARG A 1 96 ? -10.233 -10.298 -6.798 1.00 94.88 96 ARG A CA 1
ATOM 775 C C . ARG A 1 96 ? -9.185 -11.363 -6.479 1.00 94.88 96 ARG A C 1
ATOM 777 O O . ARG A 1 96 ? -9.159 -11.877 -5.369 1.00 94.88 96 ARG A O 1
ATOM 784 N N . GLU A 1 97 ? -8.314 -11.673 -7.437 1.00 94.06 97 GLU A N 1
ATOM 785 C CA . GLU A 1 97 ? -7.211 -12.625 -7.242 1.00 94.06 97 GLU A CA 1
ATOM 786 C C . GLU A 1 97 ? -6.248 -12.151 -6.143 1.00 94.06 97 GLU A C 1
ATOM 788 O O . GLU A 1 97 ? -5.826 -12.939 -5.306 1.00 94.06 97 GLU A O 1
ATOM 793 N N . ARG A 1 98 ? -5.952 -10.848 -6.089 1.00 94.81 98 ARG A N 1
ATOM 794 C CA . ARG A 1 98 ? -5.080 -10.266 -5.055 1.00 94.81 98 ARG A CA 1
ATOM 795 C C . ARG A 1 98 ? -5.752 -10.161 -3.688 1.00 94.81 98 ARG A C 1
ATOM 797 O O . ARG A 1 98 ? -5.071 -10.290 -2.678 1.00 94.81 98 ARG A O 1
ATOM 804 N N . ALA A 1 99 ? -7.068 -9.963 -3.646 1.00 94.00 99 ALA A N 1
ATOM 805 C CA . ALA A 1 99 ? -7.835 -9.938 -2.406 1.00 94.00 99 ALA A CA 1
ATOM 806 C C . ALA A 1 99 ? -7.765 -11.273 -1.652 1.00 94.00 99 ALA A C 1
ATOM 808 O O . ALA A 1 99 ? -7.810 -11.279 -0.427 1.00 94.00 99 ALA A O 1
ATOM 809 N N . ALA A 1 100 ? -7.600 -12.392 -2.366 1.00 88.44 100 ALA A N 1
ATOM 810 C CA . ALA A 1 100 ? -7.465 -13.715 -1.761 1.00 88.44 100 ALA A CA 1
ATOM 811 C C . ALA A 1 100 ? -6.235 -13.852 -0.845 1.00 88.44 100 ALA A C 1
ATOM 813 O O . ALA A 1 100 ? -6.214 -14.741 -0.008 1.00 88.44 100 ALA A O 1
ATOM 814 N N . ALA A 1 101 ? -5.236 -12.969 -0.953 1.00 86.06 101 ALA A N 1
ATOM 815 C CA . ALA A 1 101 ? -4.095 -12.954 -0.034 1.00 86.06 101 ALA A CA 1
ATOM 816 C C . ALA A 1 101 ? -4.456 -12.474 1.389 1.00 86.06 101 ALA A C 1
ATOM 818 O O . ALA A 1 101 ? -3.642 -12.609 2.300 1.00 86.06 101 ALA A O 1
ATOM 819 N N . PHE A 1 102 ? -5.648 -11.897 1.577 1.00 85.56 102 PHE A N 1
ATOM 820 C CA . PHE A 1 102 ? -6.121 -11.339 2.847 1.00 85.56 102 PHE A CA 1
ATOM 821 C C . PHE A 1 102 ? -7.197 -12.196 3.542 1.00 85.56 102 PHE A C 1
ATOM 823 O O . PHE A 1 102 ? -7.698 -11.781 4.589 1.00 85.56 102 PHE A O 1
ATOM 830 N N . VAL A 1 103 ? -7.589 -13.340 2.963 1.00 69.88 103 VAL A N 1
ATOM 831 C CA . VAL A 1 103 ? -8.710 -14.188 3.422 1.00 69.88 103 VAL A CA 1
ATOM 832 C C . VAL A 1 103 ? -8.239 -15.601 3.727 1.00 69.88 103 VAL A C 1
ATOM 834 O O . VAL A 1 103 ? -7.430 -16.125 2.934 1.00 69.88 103 VAL A O 1
#

Secondary structure (DSSP, 8-state):
--BSS--EEEE-SS-EEEE---B---S-BTTB---HHHHHHHHHHHHHHHHHHHH-SEEEESS--TTT--TT-GGGGTTSEEEE--SSSS--HHHHHHHGGG-

Radius of gyration: 14.31 Å; chains: 1; bounding box: 38×26×41 Å